Protein AF-A0A3A4XEB7-F1 (afdb_monomer)

Nearest PDB structures (foldseek):
  8rdj-assembly1_H  TM=2.791E-01  e=6.051E+00  Sinapis alba

Structure (mmCIF, N/CA/C/O backbone):
data_AF-A0A3A4XEB7-F1
#
_entry.id   AF-A0A3A4XEB7-F1
#
loop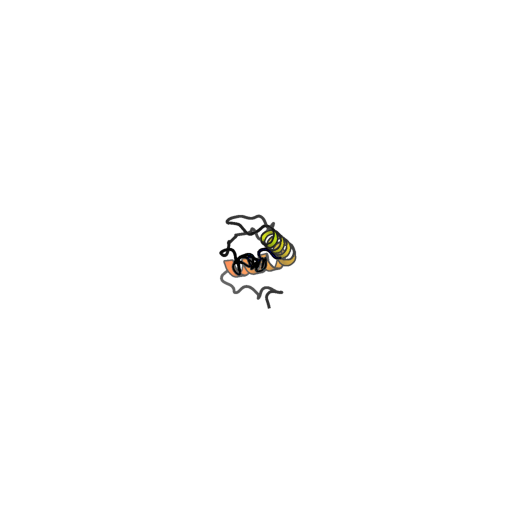_
_atom_site.group_PDB
_atom_site.id
_atom_site.type_symbol
_atom_site.label_atom_id
_atom_site.label_alt_id
_atom_site.label_comp_id
_atom_site.label_asym_id
_atom_site.label_entity_id
_atom_site.label_seq_id
_atom_site.pdbx_PDB_ins_code
_atom_site.Cartn_x
_atom_site.Cartn_y
_atom_site.Cartn_z
_atom_site.occupancy
_atom_site.B_iso_or_equiv
_atom_site.auth_seq_id
_atom_site.auth_comp_id
_atom_site.auth_asym_id
_atom_site.auth_atom_id
_atom_site.pdbx_PDB_model_num
ATOM 1 N N . MET A 1 1 ? -18.725 -29.465 73.549 1.00 37.34 1 MET A N 1
ATOM 2 C CA . MET A 1 1 ? -17.568 -28.736 72.985 1.00 37.34 1 MET A CA 1
ATOM 3 C C . MET A 1 1 ? -16.914 -29.694 72.002 1.00 37.34 1 MET A C 1
ATOM 5 O O . MET A 1 1 ? -16.585 -30.782 72.435 1.00 37.34 1 MET A O 1
ATOM 9 N N . GLN A 1 2 ? -16.762 -29.479 70.705 1.00 50.53 2 GLN A N 1
ATOM 10 C CA . GLN A 1 2 ? -17.068 -28.407 69.755 1.00 50.53 2 GLN A CA 1
ATOM 11 C C . GLN A 1 2 ? -16.909 -29.136 68.396 1.00 50.53 2 GLN A C 1
ATOM 13 O O . GLN A 1 2 ? -15.928 -29.846 68.213 1.00 50.53 2 GLN A O 1
ATOM 18 N N . LEU A 1 3 ? -17.976 -29.309 67.614 1.00 42.38 3 LEU A N 1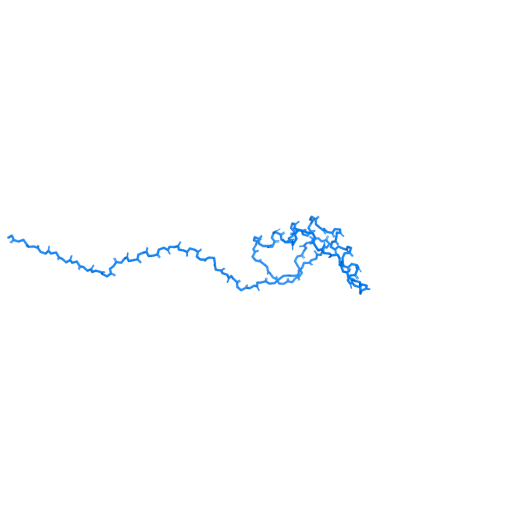
ATOM 19 C CA . LEU A 1 3 ? -18.279 -28.510 66.418 1.00 42.38 3 LEU A CA 1
ATOM 20 C C . LEU A 1 3 ? -17.189 -28.552 65.327 1.00 42.38 3 LEU A C 1
ATOM 22 O O . LEU A 1 3 ? -16.074 -28.094 65.536 1.00 42.38 3 LEU A O 1
ATOM 26 N N . ARG A 1 4 ? -17.620 -29.095 64.177 1.00 53.22 4 ARG A N 1
ATOM 27 C CA . ARG A 1 4 ? -17.139 -28.984 62.788 1.00 53.22 4 ARG A CA 1
ATOM 28 C C . ARG A 1 4 ? -15.888 -28.142 62.527 1.00 53.22 4 ARG A C 1
ATOM 30 O O . ARG A 1 4 ? -15.838 -26.974 62.905 1.00 53.22 4 ARG A O 1
ATOM 37 N N . GLN A 1 5 ? -15.039 -28.661 61.642 1.00 49.72 5 GLN A N 1
ATOM 38 C CA . GLN A 1 5 ? -14.547 -27.854 60.531 1.00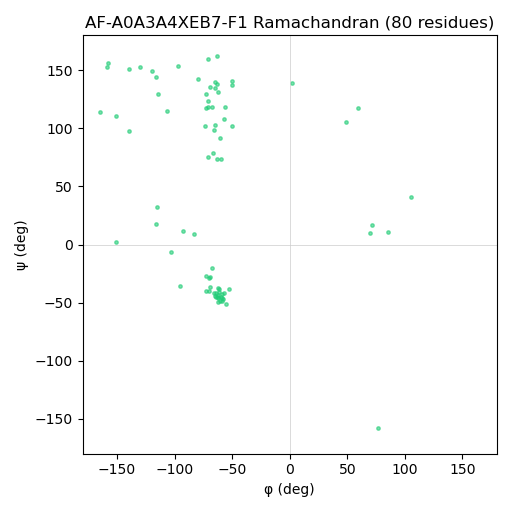 49.72 5 GLN A CA 1
ATOM 39 C C . GLN A 1 5 ? -14.226 -28.728 59.320 1.00 49.72 5 GLN A C 1
ATOM 41 O O . GLN A 1 5 ? -13.306 -29.542 59.321 1.00 49.72 5 GLN A O 1
ATOM 46 N N . ASP A 1 6 ? -15.068 -28.538 58.315 1.00 54.22 6 ASP A N 1
ATOM 47 C CA . ASP A 1 6 ? -14.891 -28.933 56.934 1.00 54.22 6 ASP A CA 1
ATOM 48 C C . ASP A 1 6 ? -13.781 -28.058 56.326 1.00 54.22 6 ASP A C 1
ATOM 50 O O . ASP A 1 6 ? -13.777 -26.841 56.519 1.00 54.22 6 ASP A O 1
ATOM 54 N N . ALA A 1 7 ? -12.852 -28.656 55.582 1.00 48.22 7 ALA A N 1
ATOM 55 C CA . ALA A 1 7 ? -11.951 -27.927 54.696 1.00 48.22 7 ALA A CA 1
ATOM 56 C C . ALA A 1 7 ? -11.806 -28.727 53.397 1.00 48.22 7 ALA A C 1
ATOM 58 O O . ALA A 1 7 ? -11.065 -29.705 53.324 1.00 48.22 7 ALA A O 1
ATOM 59 N N . ASP A 1 8 ? -12.586 -28.324 52.399 1.00 55.88 8 ASP A N 1
ATOM 60 C CA . ASP A 1 8 ? -12.481 -28.748 51.006 1.00 55.88 8 ASP A CA 1
ATOM 61 C C . ASP A 1 8 ? -11.232 -28.097 50.373 1.00 55.88 8 ASP A C 1
ATOM 63 O O . ASP A 1 8 ? -11.168 -26.866 50.306 1.00 55.88 8 ASP A O 1
ATOM 67 N N . PRO A 1 9 ? -10.224 -28.863 49.915 1.00 46.12 9 PRO A N 1
ATOM 68 C CA . PRO A 1 9 ? -9.030 -28.296 49.292 1.00 46.12 9 PRO A CA 1
ATOM 69 C C . PRO A 1 9 ? -9.211 -27.963 47.796 1.00 46.12 9 PRO A C 1
ATOM 71 O O . PRO A 1 9 ? -8.225 -27.669 47.121 1.00 46.12 9 PRO A O 1
ATOM 74 N N . GLY A 1 10 ? -10.429 -28.021 47.244 1.00 53.31 10 GLY A N 1
ATOM 75 C CA . GLY A 1 10 ? -10.657 -28.006 45.794 1.00 53.31 10 GLY A CA 1
ATOM 76 C C . GLY A 1 10 ? -11.142 -26.703 45.151 1.00 53.31 10 GLY A C 1
ATOM 77 O O . GLY A 1 10 ? -11.232 -26.651 43.924 1.00 53.31 10 GLY A O 1
ATOM 78 N N . ALA A 1 11 ? -11.468 -25.650 45.903 1.00 49.84 11 ALA A N 1
ATOM 79 C CA . ALA A 1 11 ? -12.120 -24.472 45.328 1.00 49.84 11 ALA A CA 1
ATOM 80 C C . ALA A 1 11 ? -11.185 -23.259 45.216 1.00 49.84 11 ALA A C 1
ATOM 82 O O . ALA A 1 11 ? -10.802 -22.642 46.205 1.00 49.84 11 ALA A O 1
ATOM 83 N N . GLY A 1 12 ? -10.916 -22.847 43.975 1.00 50.78 12 GLY A N 1
ATOM 84 C CA . GLY A 1 12 ? -10.601 -21.447 43.693 1.00 50.78 12 GLY A CA 1
ATOM 85 C C . GLY A 1 12 ? -9.141 -21.133 43.410 1.00 50.78 12 GLY A C 1
ATOM 86 O O . GLY A 1 12 ? -8.655 -20.069 43.789 1.00 50.78 12 GLY A O 1
ATOM 87 N N . GLN A 1 13 ? -8.456 -21.985 42.649 1.00 57.06 13 GLN A N 1
ATOM 88 C CA . GLN A 1 13 ? -7.328 -21.515 41.857 1.00 57.06 13 GLN A CA 1
ATOM 89 C C . GLN A 1 13 ? -7.845 -20.570 40.748 1.00 57.06 13 GLN A C 1
ATOM 91 O O . GLN A 1 13 ? -7.983 -20.947 39.587 1.00 57.06 13 GLN A O 1
ATOM 96 N N . LEU A 1 14 ? -8.140 -19.318 41.113 1.00 57.16 14 LEU A N 1
ATOM 97 C CA . LEU A 1 14 ? -8.341 -18.200 40.189 1.00 57.16 14 LEU A CA 1
ATOM 98 C C . LEU A 1 14 ? -6.979 -17.827 39.587 1.00 57.16 14 LEU A C 1
ATOM 100 O O . LEU A 1 14 ? -6.335 -16.845 39.961 1.00 57.16 14 LEU A O 1
ATOM 104 N N . LEU A 1 15 ? -6.505 -18.656 38.655 1.00 55.78 15 LEU A N 1
ATOM 105 C CA . LEU A 1 15 ? -5.383 -18.309 37.798 1.00 55.78 15 LEU A CA 1
ATOM 106 C C . LEU A 1 15 ? -5.852 -17.285 36.773 1.00 55.78 15 LEU A C 1
ATOM 108 O O . LEU A 1 15 ? -6.481 -17.615 35.777 1.00 55.78 15 LEU A O 1
ATOM 112 N N . ARG A 1 16 ? -5.476 -16.040 37.067 1.00 55.81 16 ARG A N 1
ATOM 113 C CA . ARG A 1 16 ? -4.892 -15.075 36.134 1.00 55.81 16 ARG A CA 1
ATOM 114 C C . ARG A 1 16 ? -5.664 -14.935 34.821 1.00 55.81 16 ARG A C 1
ATOM 116 O O . ARG A 1 16 ? -5.476 -15.704 33.884 1.00 55.81 16 ARG A O 1
ATOM 123 N N . HIS A 1 17 ? -6.385 -13.822 34.702 1.00 54.72 17 HIS A N 1
ATOM 124 C CA . HIS A 1 17 ? -6.588 -13.162 33.416 1.00 54.72 17 HIS A CA 1
ATOM 125 C C . HIS A 1 17 ? -5.223 -12.755 32.836 1.00 54.72 17 HIS A C 1
ATOM 127 O O . HIS A 1 17 ? -4.845 -11.588 32.823 1.00 54.72 17 HIS A O 1
ATOM 133 N N . GLY A 1 18 ? -4.459 -13.730 32.350 1.00 51.62 18 GLY A N 1
ATOM 134 C CA . GLY A 1 18 ? -3.594 -13.493 31.219 1.00 51.62 18 GLY A CA 1
ATOM 135 C C . GLY A 1 18 ? -4.538 -13.226 30.062 1.00 51.62 18 GLY A C 1
ATOM 136 O O . GLY A 1 18 ? -5.091 -14.161 29.484 1.00 51.62 18 GLY A O 1
ATOM 137 N N . ALA A 1 19 ? -4.763 -11.953 29.744 1.00 59.62 19 ALA A N 1
ATOM 138 C CA . ALA A 1 19 ? -5.167 -11.570 28.404 1.00 59.62 19 ALA A CA 1
ATOM 139 C C . ALA A 1 19 ? -3.999 -11.947 27.484 1.00 59.62 19 ALA A C 1
ATOM 141 O O . ALA A 1 19 ? -3.201 -11.104 27.096 1.00 59.62 19 ALA A O 1
ATOM 142 N N . GLY A 1 20 ? -3.835 -13.250 27.234 1.00 51.16 20 GLY A N 1
ATOM 143 C CA . GLY A 1 20 ? -2.924 -13.741 26.225 1.00 51.16 20 GLY A CA 1
ATOM 144 C C . GLY A 1 20 ? -3.353 -13.059 24.945 1.00 51.16 20 GLY A C 1
ATOM 145 O O . GLY A 1 20 ? -4.516 -13.186 24.549 1.00 51.16 20 GLY A O 1
ATOM 146 N N . GLU A 1 21 ? -2.451 -12.267 24.373 1.00 58.38 21 GLU A N 1
ATOM 147 C CA . GLU A 1 21 ? -2.628 -11.676 23.060 1.00 58.38 21 GLU A CA 1
ATOM 148 C C . GLU A 1 21 ? -3.035 -12.811 22.131 1.00 58.38 21 GLU A C 1
ATOM 150 O O . GLU A 1 21 ? -2.234 -13.678 21.773 1.00 58.38 21 GLU A O 1
ATOM 155 N N . ARG A 1 22 ? -4.333 -12.878 21.822 1.00 63.25 22 ARG A N 1
ATOM 156 C CA . ARG A 1 22 ? -4.840 -13.852 20.873 1.00 63.25 22 ARG A CA 1
ATOM 157 C C . ARG A 1 22 ? -4.207 -13.445 19.561 1.00 63.25 22 ARG A C 1
ATOM 159 O O . ARG A 1 22 ? -4.621 -12.453 18.963 1.00 63.25 22 ARG A O 1
ATOM 166 N N . GLN A 1 23 ? -3.174 -14.177 19.164 1.00 58.34 23 GLN A N 1
ATOM 167 C CA . GLN A 1 23 ? -2.595 -14.097 17.837 1.00 58.34 23 GLN A CA 1
ATOM 168 C C . GLN A 1 23 ? -3.723 -14.472 16.879 1.00 58.34 23 GLN A C 1
ATOM 170 O O . GLN A 1 23 ? -4.026 -15.644 16.668 1.00 58.34 23 GLN A O 1
ATOM 175 N N . GLN A 1 24 ? -4.454 -13.458 16.414 1.00 59.88 24 GLN A N 1
ATOM 176 C CA . GLN A 1 24 ? -5.501 -13.657 15.432 1.00 59.88 24 GLN A CA 1
ATOM 177 C C . GLN A 1 24 ? -4.822 -14.173 14.163 1.00 59.88 24 GLN A C 1
ATOM 179 O O . GLN A 1 24 ? -3.757 -13.647 13.814 1.00 59.88 24 GLN A O 1
ATOM 184 N N . PRO A 1 25 ? -5.403 -15.171 13.474 1.00 64.25 25 PRO A N 1
ATOM 185 C CA . PRO A 1 25 ? -4.891 -15.597 12.180 1.00 64.25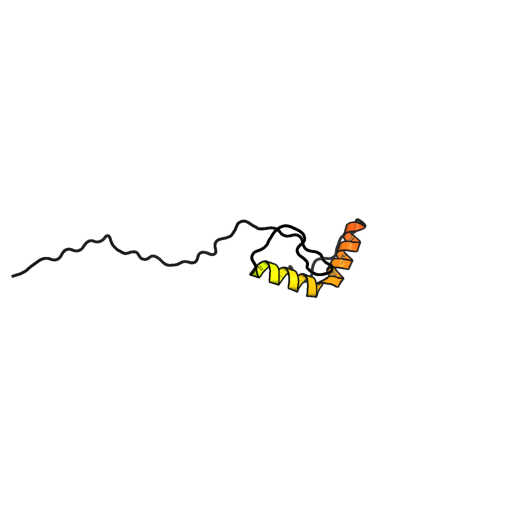 25 PRO A CA 1
ATOM 186 C C . PRO A 1 25 ? -4.704 -14.366 11.286 1.00 64.25 25 PRO A C 1
ATOM 188 O O . PRO A 1 25 ? -5.521 -13.440 11.318 1.00 64.25 25 PRO A O 1
ATOM 191 N N . GLY A 1 26 ? -3.582 -14.322 10.565 1.00 71.50 26 GLY A N 1
ATOM 192 C CA . GLY A 1 26 ? -3.173 -13.152 9.796 1.00 71.50 26 GLY A CA 1
ATOM 193 C C . GLY A 1 26 ? -4.254 -12.754 8.799 1.00 71.50 26 GLY A C 1
ATOM 194 O O . GLY A 1 26 ? -4.470 -13.450 7.811 1.00 71.50 26 GLY A O 1
ATOM 195 N N . LYS A 1 27 ? -4.947 -11.645 9.071 1.00 89.56 27 LYS A N 1
ATOM 196 C CA . LYS A 1 27 ? -5.842 -11.029 8.095 1.00 89.56 27 LYS A CA 1
ATOM 197 C C . LYS A 1 27 ? -5.011 -10.213 7.106 1.00 89.56 27 LYS A C 1
ATOM 199 O O . LYS A 1 27 ? -4.014 -9.606 7.498 1.00 89.56 27 LYS A O 1
ATOM 204 N N . ILE A 1 28 ? -5.409 -10.237 5.840 1.00 94.69 28 ILE A N 1
ATOM 205 C CA . ILE A 1 28 ? -4.712 -9.586 4.726 1.00 94.6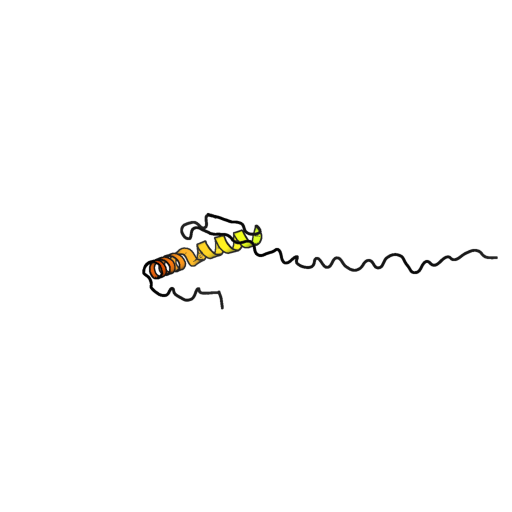9 28 ILE A CA 1
ATOM 206 C C . ILE A 1 28 ? -5.630 -8.508 4.160 1.00 94.69 28 ILE A C 1
ATOM 208 O O . ILE A 1 28 ? -6.845 -8.698 4.099 1.00 94.69 28 ILE A O 1
ATOM 212 N N . ALA A 1 29 ? -5.040 -7.400 3.724 1.00 97.00 29 ALA A N 1
ATOM 213 C CA . ALA A 1 29 ? -5.737 -6.316 3.056 1.00 97.00 29 ALA A CA 1
ATOM 214 C C . ALA A 1 29 ? -4.905 -5.766 1.893 1.00 97.00 29 ALA A C 1
ATOM 216 O O . ALA A 1 29 ? -3.675 -5.790 1.937 1.00 97.00 29 ALA A O 1
ATOM 217 N N . VAL A 1 30 ? -5.593 -5.251 0.879 1.00 97.56 30 VAL A N 1
ATOM 218 C CA . VAL A 1 30 ? -5.021 -4.567 -0.285 1.00 97.56 30 VAL A CA 1
ATOM 219 C C . VAL A 1 30 ? -5.468 -3.114 -0.240 1.00 97.56 30 VAL A C 1
ATOM 221 O O . VAL A 1 30 ? -6.661 -2.853 -0.102 1.00 97.56 30 VAL A O 1
ATOM 224 N N . TYR A 1 31 ? -4.528 -2.183 -0.374 1.00 98.06 31 TYR A N 1
ATOM 225 C CA . TYR A 1 31 ? -4.787 -0.747 -0.309 1.00 98.06 31 TYR A CA 1
ATOM 226 C C . TYR A 1 31 ? -4.393 -0.056 -1.608 1.00 98.06 31 TYR A C 1
ATOM 228 O O . TYR A 1 31 ? -3.447 -0.463 -2.282 1.00 98.06 31 TYR A O 1
ATOM 236 N N . SER A 1 32 ? -5.111 1.012 -1.933 1.00 97.50 32 SER A N 1
ATOM 237 C CA . SER A 1 32 ? -4.704 1.974 -2.946 1.00 97.50 32 SER A CA 1
ATOM 238 C C . SER A 1 32 ? -3.552 2.822 -2.411 1.00 97.50 32 SER A C 1
ATOM 240 O O . SER A 1 32 ? -3.638 3.393 -1.326 1.00 97.50 32 SER A O 1
ATOM 242 N N . ILE A 1 33 ? -2.473 2.923 -3.187 1.00 96.38 33 ILE A N 1
ATOM 243 C CA . ILE A 1 33 ? -1.329 3.788 -2.862 1.00 96.38 33 ILE A CA 1
ATOM 244 C C . ILE A 1 33 ? -1.718 5.277 -2.994 1.00 96.38 33 ILE A C 1
ATOM 246 O O . ILE A 1 33 ? -1.171 6.127 -2.297 1.00 96.38 33 ILE A O 1
ATOM 250 N N . PHE A 1 34 ? -2.689 5.601 -3.858 1.00 96.00 34 PHE A N 1
ATOM 251 C CA . PHE A 1 34 ? -3.069 6.983 -4.183 1.00 96.00 34 PHE A CA 1
ATOM 252 C C . PHE A 1 34 ? -3.824 7.712 -3.071 1.00 96.00 34 PHE A C 1
ATOM 254 O O . PHE A 1 34 ? -3.794 8.937 -3.010 1.00 96.00 34 PHE A O 1
ATOM 261 N N . ASP A 1 35 ? -4.536 6.984 -2.221 1.00 95.44 35 ASP A N 1
ATOM 262 C CA . ASP A 1 35 ? -5.444 7.577 -1.233 1.00 95.44 35 ASP A CA 1
ATOM 263 C C . ASP A 1 35 ? -5.600 6.730 0.040 1.00 95.44 35 ASP A C 1
ATOM 265 O O . ASP A 1 35 ? -6.372 7.081 0.927 1.00 95.44 35 ASP A O 1
ATOM 269 N N . GLY A 1 36 ? -4.897 5.598 0.148 1.00 96.44 36 GLY A N 1
ATOM 270 C CA . GLY A 1 36 ? -5.009 4.699 1.296 1.00 96.44 36 GLY A CA 1
ATOM 271 C C . GLY A 1 36 ? -6.344 3.951 1.377 1.00 96.44 36 GLY A C 1
ATOM 272 O O . GLY A 1 36 ? -6.607 3.293 2.387 1.00 96.44 36 GLY A O 1
ATOM 273 N N . THR A 1 37 ? -7.192 4.005 0.343 1.00 97.94 37 THR A N 1
ATOM 274 C CA . THR A 1 37 ? -8.488 3.313 0.332 1.00 97.94 37 THR A CA 1
ATOM 275 C C . THR A 1 37 ? -8.294 1.794 0.375 1.00 97.94 37 THR A C 1
ATOM 277 O O . THR A 1 37 ? -7.482 1.234 -0.363 1.00 97.94 37 THR A O 1
ATOM 280 N N . LEU A 1 38 ? -9.058 1.100 1.226 1.00 97.81 38 LEU A N 1
ATOM 281 C CA . LEU A 1 38 ? -9.091 -0.365 1.275 1.00 97.81 38 LEU A CA 1
ATOM 282 C C . LEU A 1 38 ? -9.805 -0.913 0.032 1.00 97.81 38 LEU A C 1
ATOM 284 O O . LEU A 1 38 ? -10.992 -0.667 -0.165 1.00 97.81 38 LEU A O 1
ATOM 288 N N . LEU A 1 39 ? -9.089 -1.684 -0.782 1.00 98.00 39 LEU A N 1
ATOM 289 C CA . LEU A 1 39 ? -9.595 -2.261 -2.029 1.00 98.00 39 LEU A CA 1
ATOM 290 C C . LEU A 1 39 ? -10.111 -3.692 -1.847 1.00 98.00 39 LEU A C 1
ATOM 292 O O . LEU A 1 39 ? -11.074 -4.088 -2.498 1.00 98.00 39 LEU A O 1
ATOM 296 N N . ALA A 1 40 ? -9.471 -4.482 -0.982 1.00 97.81 40 ALA A N 1
ATOM 297 C CA . ALA A 1 40 ? -9.873 -5.860 -0.706 1.00 97.81 40 ALA A CA 1
ATOM 298 C C . ALA A 1 40 ? -9.362 -6.339 0.657 1.00 97.81 40 ALA A C 1
ATOM 300 O O . ALA A 1 40 ? -8.340 -5.862 1.148 1.00 97.81 40 ALA A O 1
ATOM 301 N N . GLY A 1 41 ? -10.032 -7.342 1.227 1.00 96.00 41 GLY A N 1
ATOM 302 C CA . GLY A 1 41 ? -9.645 -7.952 2.498 1.00 96.00 41 GLY A CA 1
ATOM 303 C C . GLY A 1 41 ? -10.004 -7.097 3.713 1.00 96.00 41 GLY A C 1
ATOM 304 O O . GLY A 1 41 ? -10.913 -6.273 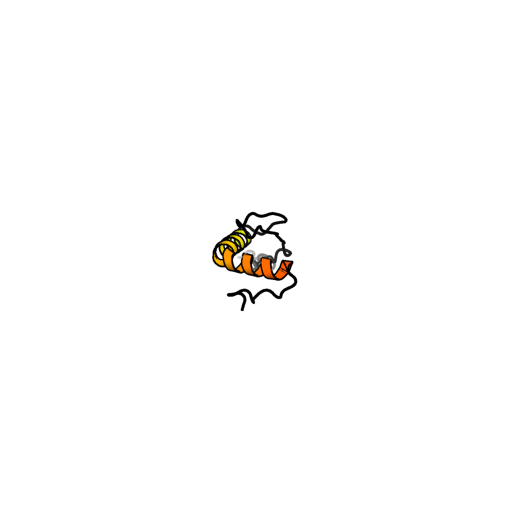3.663 1.00 96.00 41 GLY A O 1
ATOM 305 N N . GLU A 1 42 ? -9.319 -7.322 4.830 1.00 95.50 42 GLU A N 1
ATOM 306 C CA . GLU A 1 42 ? -9.579 -6.624 6.089 1.00 95.50 42 GLU A CA 1
ATOM 307 C C . GLU A 1 42 ? -8.366 -6.684 7.026 1.00 95.50 42 GLU A C 1
ATOM 309 O O . GLU A 1 42 ? -7.580 -7.630 7.013 1.00 95.50 42 GLU A O 1
ATOM 314 N N . LEU A 1 43 ? -8.235 -5.679 7.891 1.00 95.12 43 LEU A N 1
ATOM 315 C CA . LEU A 1 43 ? -7.309 -5.692 9.022 1.00 95.12 43 LEU A CA 1
ATOM 316 C C . LEU A 1 43 ? -8.051 -5.293 10.299 1.00 95.12 43 LEU A C 1
ATOM 318 O O . LEU A 1 43 ? -9.004 -4.515 10.232 1.00 95.12 43 LEU A O 1
ATOM 322 N N . PRO A 1 44 ? -7.596 -5.756 11.481 1.00 94.50 44 PRO A N 1
ATOM 323 C CA . PRO A 1 44 ? -8.054 -5.200 12.746 1.00 94.50 44 PRO A CA 1
ATOM 324 C C . PRO A 1 44 ? -7.958 -3.664 12.734 1.00 94.50 44 PRO A C 1
ATOM 326 O O . PRO A 1 44 ? -6.946 -3.143 12.252 1.00 94.50 44 PRO A O 1
ATOM 329 N N . PRO A 1 45 ? -8.933 -2.928 13.300 1.00 93.88 45 PRO A N 1
ATOM 330 C CA . PRO A 1 45 ? -9.028 -1.473 13.148 1.00 93.88 45 PRO A CA 1
ATOM 331 C C . PRO A 1 45 ? -7.747 -0.708 13.499 1.00 93.88 45 PRO A C 1
ATOM 333 O O . PRO A 1 45 ? -7.379 0.241 12.813 1.00 93.88 45 PRO A O 1
ATOM 336 N N . ASN A 1 46 ? -7.028 -1.144 14.536 1.00 93.62 46 ASN A N 1
ATOM 337 C CA . ASN A 1 46 ? -5.778 -0.502 14.944 1.00 93.62 46 ASN A CA 1
ATOM 338 C C . ASN A 1 46 ? -4.655 -0.716 13.916 1.00 93.62 46 ASN A C 1
ATOM 340 O O . ASN A 1 46 ? -3.885 0.201 13.667 1.00 93.62 46 ASN A O 1
ATOM 344 N N . LYS A 1 47 ? -4.589 -1.893 13.279 1.00 94.50 47 LYS A N 1
ATOM 345 C CA . LYS A 1 47 ? -3.608 -2.185 12.221 1.00 94.50 47 LYS A CA 1
ATOM 346 C C . LYS A 1 47 ? -3.949 -1.448 10.927 1.00 94.50 47 LYS A 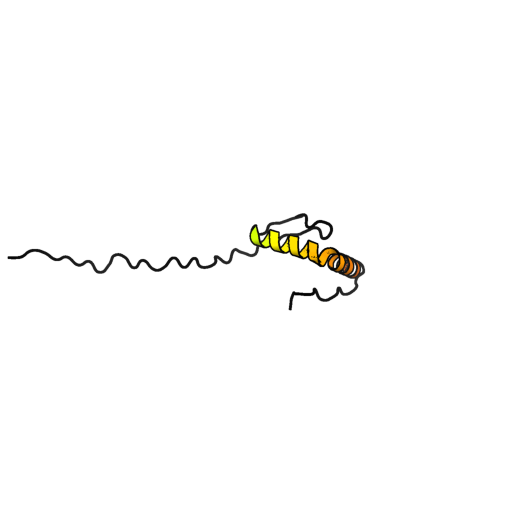C 1
ATOM 348 O O . LYS A 1 47 ? -3.053 -0.906 10.296 1.00 94.50 47 LYS A O 1
ATOM 353 N N . HIS A 1 48 ? -5.233 -1.382 10.571 1.00 95.94 48 HIS A N 1
ATOM 354 C CA . HIS A 1 48 ? -5.708 -0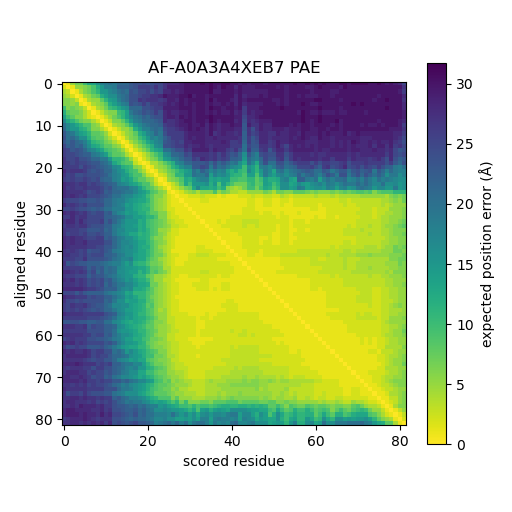.607 9.422 1.00 95.94 48 HIS A CA 1
ATOM 355 C C . HIS A 1 48 ? -5.264 0.861 9.510 1.00 95.94 48 HIS A C 1
ATOM 357 O O . HIS A 1 48 ? -4.621 1.356 8.591 1.00 95.94 48 HIS A O 1
ATOM 363 N N . LYS A 1 49 ? -5.520 1.527 10.645 1.00 96.44 49 LYS A N 1
ATOM 364 C CA . LYS A 1 49 ? -5.132 2.933 10.857 1.00 96.44 49 LYS A CA 1
ATOM 365 C C . LYS A 1 49 ? -3.632 3.170 10.681 1.00 96.44 49 LYS A C 1
ATOM 367 O O . LYS A 1 49 ? -3.246 4.161 10.076 1.00 96.44 49 LYS A O 1
ATOM 372 N N . LEU A 1 50 ? -2.801 2.259 11.192 1.00 96.12 50 LEU A N 1
ATOM 373 C CA . LEU A 1 50 ? -1.346 2.353 11.055 1.00 96.12 50 LEU A CA 1
ATOM 374 C C . LEU A 1 50 ? -0.904 2.237 9.595 1.00 96.12 50 LEU A C 1
ATOM 376 O O . LEU A 1 50 ? -0.078 3.025 9.156 1.00 96.12 50 LEU A O 1
ATOM 380 N N . VAL A 1 51 ? -1.472 1.290 8.841 1.00 96.00 51 VAL A N 1
ATOM 381 C CA . VAL A 1 51 ? -1.146 1.112 7.418 1.00 96.00 51 VAL A CA 1
ATOM 382 C C . VAL A 1 51 ? -1.562 2.334 6.601 1.00 96.00 51 VAL A C 1
ATOM 384 O O . VAL A 1 51 ? -0.759 2.820 5.814 1.00 96.00 51 VAL A O 1
ATOM 387 N N . VAL A 1 52 ? -2.772 2.864 6.812 1.00 97.31 52 VAL A N 1
ATOM 388 C CA . VAL A 1 52 ? -3.254 4.060 6.096 1.00 97.31 52 VAL A CA 1
ATOM 389 C C . VAL A 1 52 ? -2.359 5.267 6.378 1.00 97.31 52 VAL A C 1
ATOM 391 O O . VAL A 1 52 ? -1.890 5.903 5.440 1.00 97.31 52 VAL A O 1
ATOM 394 N N . ALA A 1 53 ? -2.045 5.533 7.650 1.00 96.94 53 ALA A N 1
ATOM 395 C CA . ALA A 1 53 ? -1.147 6.629 8.014 1.00 96.94 53 ALA A CA 1
ATOM 396 C C . ALA A 1 53 ? 0.261 6.443 7.424 1.00 96.94 53 ALA A C 1
ATOM 398 O O . ALA A 1 53 ? 0.886 7.401 6.978 1.00 96.94 53 ALA A O 1
ATOM 399 N N . TRP A 1 54 ? 0.769 5.209 7.395 1.00 95.38 54 TRP A N 1
ATOM 400 C CA . TRP A 1 54 ? 2.074 4.915 6.812 1.00 95.38 54 TRP A CA 1
ATOM 401 C C . TRP A 1 54 ? 2.096 5.148 5.296 1.00 95.38 54 TRP A C 1
ATOM 403 O O . TRP A 1 54 ? 3.057 5.738 4.803 1.00 95.38 54 TRP A O 1
ATOM 413 N N . ILE A 1 55 ? 1.037 4.751 4.578 1.00 96.25 55 ILE A N 1
ATOM 414 C CA . ILE A 1 55 ? 0.872 5.037 3.143 1.00 96.25 55 ILE A CA 1
ATOM 415 C C . ILE A 1 55 ? 0.863 6.546 2.904 1.00 96.25 55 ILE A C 1
ATOM 417 O O . ILE A 1 55 ? 1.560 7.008 2.010 1.00 96.25 55 ILE A O 1
ATOM 421 N N . GLU A 1 56 ? 0.127 7.312 3.710 1.00 96.00 56 GLU A N 1
ATOM 422 C CA . GLU A 1 56 ? 0.046 8.770 3.568 1.00 96.00 56 GLU A CA 1
ATOM 423 C C . GLU A 1 56 ? 1.416 9.444 3.745 1.00 96.00 56 GLU A C 1
ATOM 425 O O . GLU A 1 56 ? 1.784 10.314 2.960 1.00 96.00 56 GLU A O 1
ATOM 430 N N . ILE A 1 57 ? 2.218 8.987 4.712 1.00 94.56 57 ILE A N 1
ATOM 431 C CA . ILE A 1 57 ? 3.568 9.522 4.960 1.00 94.56 57 ILE A CA 1
ATOM 432 C C . ILE A 1 57 ? 4.558 9.152 3.838 1.00 94.56 57 ILE A C 1
ATOM 434 O O . ILE A 1 57 ? 5.494 9.909 3.589 1.00 94.56 57 ILE A O 1
ATOM 438 N N . HIS A 1 58 ? 4.369 8.016 3.156 1.00 93.31 58 HIS A N 1
ATOM 439 C CA . HIS A 1 58 ? 5.324 7.467 2.177 1.00 93.31 58 HIS A CA 1
ATOM 440 C C . HIS A 1 58 ? 4.769 7.398 0.746 1.00 93.31 58 HIS A C 1
ATOM 442 O O . HIS A 1 58 ? 5.297 6.663 -0.089 1.00 93.31 58 HIS A O 1
ATOM 448 N N . GLN A 1 59 ? 3.696 8.128 0.442 1.00 94.81 59 GLN A N 1
ATOM 449 C CA . GLN A 1 59 ? 2.965 7.975 -0.817 1.00 94.81 59 GLN A CA 1
ATOM 450 C C . GLN A 1 59 ? 3.848 8.188 -2.052 1.00 94.81 59 GLN A C 1
ATOM 452 O O . GLN A 1 59 ? 3.792 7.396 -2.993 1.00 94.81 59 GLN A O 1
ATOM 457 N N . GLU A 1 60 ? 4.653 9.251 -2.061 1.00 94.88 60 GLU A N 1
ATOM 458 C CA . GLU A 1 60 ? 5.512 9.582 -3.203 1.00 94.88 60 GLU A CA 1
ATOM 459 C C . GLU A 1 60 ? 6.541 8.474 -3.470 1.00 94.88 60 GLU A C 1
ATOM 461 O O . GLU A 1 60 ? 6.704 8.041 -4.614 1.00 94.88 60 GLU A O 1
ATOM 466 N N . ASP A 1 61 ? 7.162 7.956 -2.406 1.00 93.88 61 ASP A N 1
ATOM 467 C CA . ASP A 1 61 ? 8.121 6.852 -2.474 1.00 93.88 61 ASP A CA 1
ATOM 468 C C . ASP A 1 61 ? 7.449 5.574 -3.005 1.00 93.88 61 ASP A C 1
ATOM 470 O O . ASP A 1 61 ? 7.956 4.937 -3.931 1.00 93.88 61 ASP A O 1
ATOM 474 N N . LEU A 1 62 ? 6.257 5.236 -2.497 1.00 95.06 62 LEU A N 1
ATOM 475 C CA . LEU A 1 62 ? 5.487 4.073 -2.950 1.00 95.06 62 LEU A CA 1
ATOM 476 C C . LEU A 1 62 ? 5.078 4.170 -4.425 1.00 95.06 62 LEU A C 1
ATOM 478 O O . LEU A 1 62 ? 5.073 3.159 -5.129 1.00 95.06 62 LEU A O 1
ATOM 482 N N . LEU A 1 63 ? 4.733 5.364 -4.913 1.00 95.81 63 LEU A N 1
ATOM 483 C CA . LEU A 1 63 ? 4.402 5.581 -6.324 1.00 95.81 63 LEU A CA 1
ATOM 484 C C . LEU A 1 63 ? 5.635 5.454 -7.225 1.00 95.81 63 LEU A C 1
ATOM 486 O O . LEU A 1 63 ? 5.544 4.866 -8.309 1.00 95.81 63 LEU A O 1
ATOM 490 N N . ALA A 1 64 ? 6.787 5.962 -6.785 1.00 95.06 64 ALA A N 1
ATOM 491 C CA . ALA A 1 64 ? 8.050 5.780 -7.493 1.00 95.06 64 ALA A CA 1
ATOM 492 C C . ALA A 1 64 ? 8.433 4.291 -7.567 1.00 95.06 64 ALA A C 1
ATOM 494 O O . ALA A 1 64 ? 8.749 3.786 -8.650 1.00 95.06 64 ALA A O 1
ATOM 495 N N . ASP A 1 65 ? 8.316 3.570 -6.453 1.00 95.12 65 ASP A N 1
ATOM 496 C CA . ASP A 1 65 ? 8.571 2.130 -6.370 1.00 95.12 65 ASP A CA 1
ATOM 497 C C . ASP A 1 65 ? 7.602 1.311 -7.223 1.00 95.12 65 ASP A C 1
ATOM 499 O O . ASP A 1 65 ? 8.026 0.401 -7.943 1.00 95.12 65 ASP A O 1
ATOM 503 N N . TRP A 1 66 ? 6.313 1.662 -7.215 1.00 95.31 66 TRP A N 1
ATOM 504 C CA . TRP A 1 66 ? 5.316 1.052 -8.091 1.00 95.31 66 TRP A CA 1
ATOM 505 C C . TRP A 1 66 ? 5.685 1.239 -9.564 1.00 95.31 66 TRP A C 1
ATOM 507 O O . TRP A 1 66 ? 5.674 0.272 -10.327 1.00 95.31 66 TRP A O 1
ATOM 517 N N . SER A 1 67 ? 6.076 2.455 -9.957 1.00 96.62 67 SER A N 1
ATOM 518 C CA . SER A 1 67 ? 6.523 2.754 -11.320 1.00 96.62 67 SER A CA 1
ATOM 519 C C . SER A 1 67 ? 7.729 1.900 -11.722 1.00 96.62 67 SER A C 1
ATOM 521 O O . SER A 1 67 ? 7.756 1.345 -12.821 1.00 96.62 67 SER A O 1
ATOM 523 N N . LEU A 1 68 ? 8.710 1.713 -10.836 1.00 97.00 68 LEU A N 1
ATOM 524 C CA . LEU A 1 68 ? 9.830 0.805 -11.095 1.00 97.00 68 LEU A CA 1
ATOM 525 C C . LEU A 1 68 ? 9.348 -0.640 -11.275 1.00 97.00 68 LEU A C 1
ATOM 527 O O . LEU A 1 68 ? 9.691 -1.269 -12.281 1.00 97.00 68 LEU A O 1
ATOM 531 N N . ALA A 1 69 ? 8.517 -1.134 -10.356 1.00 95.94 69 ALA A N 1
ATOM 532 C CA . ALA A 1 69 ? 8.028 -2.510 -10.353 1.00 95.94 69 ALA A CA 1
ATOM 533 C C . ALA A 1 69 ? 7.267 -2.867 -11.638 1.00 95.94 69 ALA A C 1
ATOM 535 O O . ALA A 1 69 ? 7.578 -3.876 -12.276 1.00 95.94 69 ALA A O 1
ATOM 536 N N . VAL A 1 70 ? 6.316 -2.028 -12.067 1.00 96.69 70 VAL A N 1
ATOM 537 C CA . VAL A 1 70 ? 5.519 -2.292 -13.283 1.00 96.69 70 VAL A CA 1
ATOM 538 C C . VAL A 1 70 ? 6.344 -2.218 -14.567 1.00 96.69 70 VAL A C 1
ATOM 540 O O . VAL A 1 70 ? 5.960 -2.799 -15.578 1.00 96.69 70 VAL A O 1
ATOM 543 N N . ASN A 1 71 ? 7.501 -1.554 -14.525 1.00 97.81 71 ASN A N 1
ATOM 544 C CA . ASN A 1 71 ? 8.467 -1.508 -15.621 1.00 97.81 71 ASN A CA 1
ATOM 545 C C . ASN A 1 71 ? 9.550 -2.604 -15.517 1.00 97.81 71 ASN A C 1
ATOM 547 O O . ASN A 1 71 ? 10.559 -2.538 -16.221 1.00 97.81 71 ASN A O 1
ATOM 551 N N . GLY A 1 72 ? 9.379 -3.595 -14.632 1.00 96.88 72 GLY A N 1
ATOM 552 C CA . GLY A 1 72 ? 10.320 -4.708 -14.451 1.00 96.88 72 GLY A CA 1
ATOM 553 C C . GLY A 1 72 ? 11.639 -4.316 -13.778 1.00 96.88 72 GLY A C 1
ATOM 554 O O . GLY A 1 72 ? 12.620 -5.056 -13.863 1.00 96.88 72 GLY A O 1
ATOM 555 N N . LYS A 1 73 ? 11.691 -3.150 -13.129 1.00 97.62 73 LYS A N 1
ATOM 556 C CA . LYS A 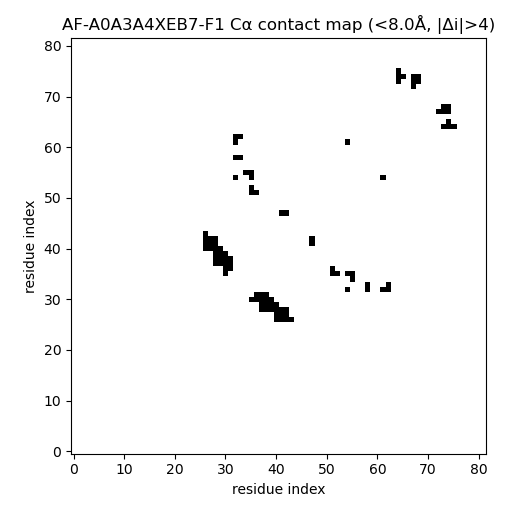1 73 ? 12.860 -2.662 -12.388 1.00 97.62 73 LYS A CA 1
ATOM 557 C C . LYS A 1 73 ? 12.707 -2.971 -10.902 1.00 97.62 73 LYS A C 1
ATOM 559 O O . LYS A 1 73 ? 11.602 -3.072 -10.380 1.00 97.62 73 LYS A O 1
ATOM 564 N N . LYS A 1 74 ? 13.841 -3.105 -10.213 1.00 94.75 74 LYS A N 1
ATOM 565 C CA . LYS A 1 74 ? 13.879 -3.347 -8.768 1.00 94.75 74 LYS A CA 1
ATOM 566 C C . LYS A 1 74 ? 13.436 -2.079 -8.008 1.00 94.75 74 LYS A C 1
ATOM 568 O O . LYS A 1 74 ? 14.079 -1.050 -8.217 1.00 94.75 74 LYS A O 1
ATOM 573 N N . PRO A 1 75 ? 12.408 -2.148 -7.141 1.00 94.00 75 PRO A N 1
ATOM 574 C CA . PRO A 1 75 ? 12.056 -1.056 -6.230 1.00 94.00 75 PRO A CA 1
ATOM 575 C C . PRO A 1 75 ? 13.168 -0.751 -5.223 1.00 94.00 75 PRO A C 1
ATOM 577 O O . PRO A 1 75 ? 14.057 -1.583 -4.987 1.00 94.00 75 PRO A O 1
ATOM 580 N N . PHE A 1 76 ? 13.117 0.424 -4.608 1.00 89.62 76 PHE A N 1
ATOM 581 C CA . PHE A 1 76 ? 14.010 0.767 -3.511 1.00 89.62 76 PHE A CA 1
ATOM 582 C C . PHE A 1 76 ? 13.662 -0.032 -2.241 1.00 89.62 76 PHE A C 1
ATOM 584 O O . PHE A 1 76 ? 12.565 -0.578 -2.105 1.00 89.62 76 PHE A O 1
ATOM 591 N N . PRO A 1 77 ? 14.601 -0.160 -1.288 1.00 82.75 77 PRO A N 1
ATOM 592 C CA . PRO A 1 77 ? 14.269 -0.631 0.049 1.00 82.75 77 PRO A CA 1
ATOM 593 C C . PRO A 1 77 ? 13.294 0.345 0.714 1.00 82.75 77 PRO A C 1
ATOM 595 O O . PRO A 1 77 ? 13.545 1.550 0.744 1.00 82.75 77 PRO A O 1
ATOM 598 N N . ILE A 1 78 ? 12.214 -0.182 1.285 1.00 71.88 78 ILE A N 1
ATOM 599 C CA . ILE A 1 78 ? 11.241 0.620 2.024 1.00 71.88 78 ILE A CA 1
ATOM 600 C C . ILE A 1 78 ? 11.910 1.149 3.302 1.00 71.88 78 ILE A C 1
ATOM 602 O O . ILE A 1 78 ? 12.338 0.369 4.156 1.00 71.88 78 ILE A O 1
ATOM 606 N N . LYS A 1 79 ? 12.011 2.476 3.445 1.00 69.81 79 LYS A N 1
ATOM 607 C CA . LYS A 1 79 ? 12.576 3.111 4.646 1.00 69.81 79 LYS A CA 1
ATOM 608 C C . LYS A 1 79 ? 11.701 2.832 5.876 1.00 69.81 79 LYS A C 1
ATOM 610 O O . LYS A 1 79 ? 10.479 2.892 5.802 1.00 69.81 79 LYS A O 1
ATOM 615 N N . GLY A 1 80 ? 12.336 2.576 7.023 1.00 65.38 80 GLY A N 1
ATOM 616 C CA . GLY A 1 80 ? 11.648 2.384 8.309 1.00 65.38 80 GLY A CA 1
ATOM 617 C C . GLY A 1 80 ? 11.151 0.960 8.587 1.00 65.38 80 GLY A C 1
ATOM 618 O O . GLY A 1 80 ? 10.410 0.761 9.545 1.00 65.38 80 GLY A O 1
ATOM 619 N N . LEU A 1 81 ? 11.558 -0.011 7.766 1.00 61.12 81 LEU A N 1
ATOM 620 C CA . LEU A 1 81 ? 11.254 -1.441 7.903 1.00 61.12 81 LEU A CA 1
ATOM 621 C C . LEU A 1 81 ? 12.531 -2.274 8.156 1.00 61.12 81 LEU A C 1
ATOM 623 O O . LEU A 1 81 ? 12.626 -3.410 7.698 1.00 61.12 81 LEU A O 1
ATOM 627 N N . ASP A 1 82 ? 13.507 -1.668 8.844 1.00 55.28 82 ASP A N 1
ATOM 628 C CA . ASP A 1 82 ? 14.741 -2.307 9.342 1.00 55.28 82 ASP A CA 1
ATOM 629 C C . ASP A 1 82 ? 14.481 -3.028 10.681 1.00 55.28 82 ASP A C 1
ATOM 631 O O . ASP A 1 82 ? 13.691 -2.482 11.493 1.00 55.28 82 ASP A O 1
#

Sequence (82 aa):
MQLRQDADPGAGQLLRHGAGERQQPGKIAVYSIFDGTLLAGELPPNKHKLVVAWIEIHQEDLLADWSLAVNGKKPFPIKGLD

Secondary structure (DSSP, 8-state):
--------TTS-----------------EEE-TTT--EEEE---HHHHHHHHHHHHHTHHHHHHHHHHHHTTPPPPPPTT--

Mean predicted aligned error: 12.56 Å

Radius of gyration: 26.25 Å; Cα contacts (8 Å, |Δi|>4): 49; chains: 1; bounding box: 33×39×89 Å

Foldseek 3Di:
DDDDDDDDPDDDPPPDPPPPPPPPPDWDWDADLVQRDTDDTDDDPVVSVVSRVVSVVCSVLVVVQVVQVVVVHHRDPDPPPD

Solvent-accessible surface area (backbone atoms only — not comparable to full-atom values): 5532 Å² total; per-residue (Å²): 140,78,81,87,83,90,79,81,92,81,83,76,88,79,75,68,91,68,81,65,80,72,80,66,80,87,64,56,65,42,64,40,71,91,75,42,47,81,75,43,79,46,58,62,71,72,58,43,54,51,52,35,53,50,39,68,78,40,32,71,61,52,52,53,30,47,57,29,44,80,69,78,39,83,52,74,84,71,84,92,74,126

pLDDT: mean 80.5, std 19.84, range [37.34, 98.06]